Protein AF-A0AAD1S8K6-F1 (afdb_monomer_lite)

pLDDT: mean 75.25, std 12.51, range [47.38, 90.5]

Structure (mmCIF, N/CA/C/O backbone):
data_AF-A0AAD1S8K6-F1
#
_entry.id   AF-A0AAD1S8K6-F1
#
loop_
_atom_site.group_PDB
_atom_site.id
_atom_site.type_symbol
_atom_site.label_atom_id
_atom_site.label_alt_id
_atom_site.label_comp_id
_atom_site.label_asym_id
_atom_site.label_entity_id
_atom_site.label_seq_id
_atom_site.pdbx_PDB_ins_code
_atom_site.Cartn_x
_atom_site.Cartn_y
_atom_site.Cartn_z
_atom_site.occupancy
_atom_site.B_iso_or_equiv
_atom_site.auth_seq_id
_atom_site.auth_comp_id
_atom_site.auth_asym_id
_atom_site.auth_atom_id
_atom_site.pdbx_PDB_model_num
ATOM 1 N N . ASN A 1 1 ? 13.785 -4.897 36.223 1.00 47.38 1 ASN A N 1
ATOM 2 C CA . ASN A 1 1 ? 13.805 -4.303 34.868 1.00 47.38 1 ASN A CA 1
ATOM 3 C C . ASN A 1 1 ? 13.255 -5.323 33.888 1.00 47.38 1 ASN A C 1
ATOM 5 O O . ASN A 1 1 ? 13.987 -6.219 33.501 1.00 47.38 1 ASN A O 1
ATOM 9 N N . ASN A 1 2 ? 11.953 -5.268 33.599 1.00 55.69 2 ASN A N 1
ATOM 10 C CA . ASN A 1 2 ? 11.286 -6.145 32.633 1.00 55.69 2 ASN A CA 1
ATOM 11 C C . ASN A 1 2 ? 11.252 -5.406 31.281 1.00 55.69 2 ASN A C 1
ATOM 13 O O . ASN A 1 2 ? 10.467 -4.470 31.165 1.00 55.69 2 ASN A O 1
ATOM 17 N N . PRO A 1 3 ? 12.099 -5.739 30.291 1.00 55.22 3 PRO A N 1
ATOM 18 C CA . PRO A 1 3 ? 12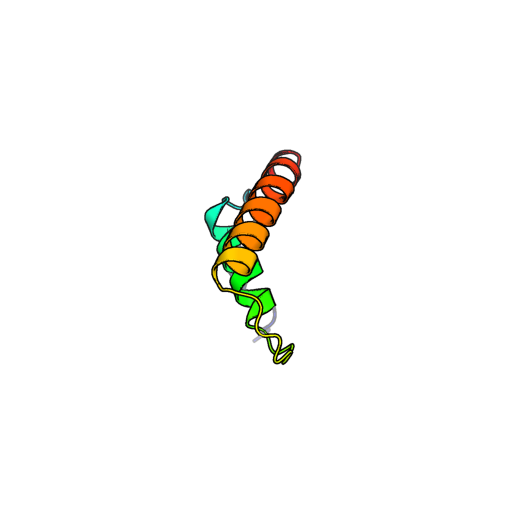.267 -4.936 29.075 1.00 55.22 3 PRO A CA 1
ATOM 19 C C . PRO A 1 3 ? 11.180 -5.208 28.015 1.00 55.22 3 PRO A C 1
ATOM 21 O O . PRO A 1 3 ? 11.393 -4.955 26.838 1.00 55.22 3 PRO A O 1
ATOM 24 N N . ALA A 1 4 ? 10.041 -5.784 28.407 1.00 62.03 4 ALA A N 1
ATOM 25 C CA . ALA A 1 4 ? 9.077 -6.396 27.489 1.00 62.03 4 ALA A CA 1
ATOM 26 C C . ALA A 1 4 ? 7.677 -5.757 27.523 1.00 62.03 4 ALA A C 1
ATOM 28 O O . ALA A 1 4 ? 6.724 -6.363 27.047 1.00 62.03 4 ALA A O 1
ATOM 29 N N . ASN A 1 5 ? 7.532 -4.569 28.115 1.00 60.28 5 ASN A N 1
ATOM 30 C CA . ASN A 1 5 ? 6.251 -3.857 28.175 1.00 60.28 5 ASN A CA 1
ATOM 31 C C . ASN A 1 5 ? 6.436 -2.353 27.935 1.00 60.28 5 ASN A C 1
ATOM 33 O O . ASN A 1 5 ? 5.923 -1.512 28.668 1.00 60.28 5 ASN A O 1
ATOM 37 N N . GLU A 1 6 ? 7.262 -2.015 26.948 1.00 64.88 6 GLU A N 1
ATOM 38 C CA . GLU A 1 6 ? 7.154 -0.708 26.317 1.00 64.88 6 GLU A CA 1
ATOM 39 C C . GLU A 1 6 ? 6.032 -0.838 25.292 1.00 64.88 6 GLU A C 1
ATOM 41 O O . GLU A 1 6 ? 6.235 -1.401 24.214 1.00 64.88 6 GLU A O 1
ATOM 46 N N . ASP A 1 7 ? 4.838 -0.368 25.658 1.00 70.06 7 ASP A N 1
ATOM 47 C CA . ASP A 1 7 ? 3.784 -0.063 24.696 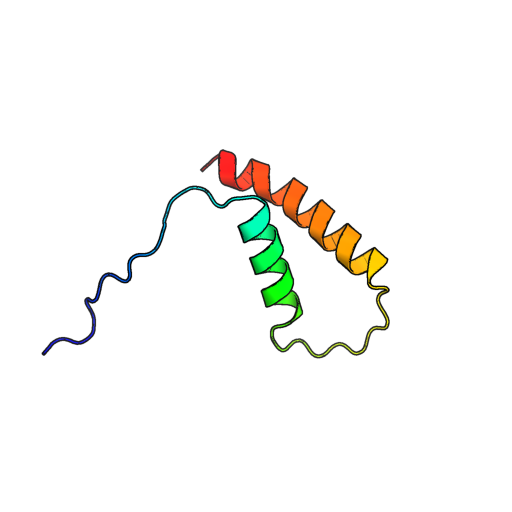1.00 70.06 7 ASP A CA 1
ATOM 48 C C . ASP A 1 7 ? 4.353 0.985 23.734 1.00 70.06 7 ASP A C 1
ATOM 50 O O . ASP A 1 7 ? 4.276 2.197 23.954 1.00 70.06 7 ASP A O 1
ATOM 54 N N . LEU A 1 8 ? 5.007 0.505 22.674 1.00 74.12 8 LEU A N 1
ATOM 55 C CA . LEU A 1 8 ? 5.377 1.334 21.545 1.00 74.12 8 LEU A CA 1
ATOM 56 C C . LEU A 1 8 ? 4.083 2.015 21.088 1.00 74.12 8 LEU A C 1
ATOM 58 O O . LEU A 1 8 ? 3.073 1.324 20.932 1.00 74.12 8 LEU A O 1
ATOM 62 N N . PRO A 1 9 ? 4.074 3.341 20.880 1.00 75.31 9 PRO A N 1
ATOM 63 C CA . PRO A 1 9 ? 2.891 4.037 20.401 1.00 75.31 9 PRO A CA 1
ATOM 64 C C . PRO A 1 9 ? 2.605 3.600 18.957 1.00 75.31 9 PRO A C 1
ATOM 66 O O . PRO A 1 9 ? 3.036 4.231 17.993 1.00 75.31 9 PRO A O 1
ATOM 69 N N . ILE A 1 10 ? 1.912 2.471 18.810 1.00 80.25 10 ILE A N 1
ATOM 70 C CA . ILE A 1 10 ? 1.470 1.919 17.537 1.00 80.25 10 ILE A CA 1
ATOM 71 C C . ILE A 1 10 ? 0.101 2.516 17.245 1.00 80.25 10 ILE A C 1
ATOM 73 O O . ILE A 1 10 ? -0.846 2.383 18.020 1.00 80.25 10 ILE A O 1
ATOM 77 N N . ASN A 1 11 ? -0.005 3.191 16.105 1.00 81.81 11 ASN A N 1
ATOM 78 C CA . ASN A 1 11 ? -1.282 3.676 15.617 1.00 81.81 11 ASN A CA 1
ATOM 79 C C . ASN A 1 11 ? -2.104 2.495 15.075 1.00 81.81 11 ASN A C 1
ATOM 81 O O . ASN A 1 11 ? -1.818 1.987 13.994 1.00 81.81 11 ASN A O 1
ATOM 85 N N . CYS A 1 12 ? -3.131 2.084 15.819 1.00 82.38 12 CYS A N 1
ATOM 86 C CA . CYS A 1 12 ? -4.100 1.063 15.398 1.00 82.38 12 CYS A CA 1
ATOM 87 C C . CYS A 1 12 ? -5.294 1.646 14.618 1.00 82.38 12 CYS A C 1
ATOM 89 O O . CYS A 1 12 ? -6.273 0.944 14.368 1.00 82.38 12 CYS A O 1
ATOM 91 N N . GLY A 1 13 ? -5.254 2.938 14.281 1.00 86.19 13 GLY A N 1
ATOM 92 C CA . GLY A 1 13 ? -6.254 3.589 13.447 1.00 86.19 13 GLY A CA 1
ATOM 93 C C . GLY A 1 13 ? -6.235 3.087 12.003 1.00 86.19 13 GLY A C 1
ATOM 94 O O . GLY A 1 13 ? -5.354 2.340 11.577 1.00 86.19 13 GLY A O 1
ATOM 95 N N . LYS A 1 14 ? -7.230 3.521 11.226 1.00 86.88 14 LYS A N 1
ATOM 96 C CA . LYS A 1 14 ? -7.341 3.138 9.816 1.00 86.88 14 LYS A CA 1
ATOM 97 C C . LYS A 1 14 ? -6.138 3.662 9.024 1.00 86.88 14 LYS A C 1
ATOM 99 O O . LYS A 1 14 ? -5.848 4.857 9.11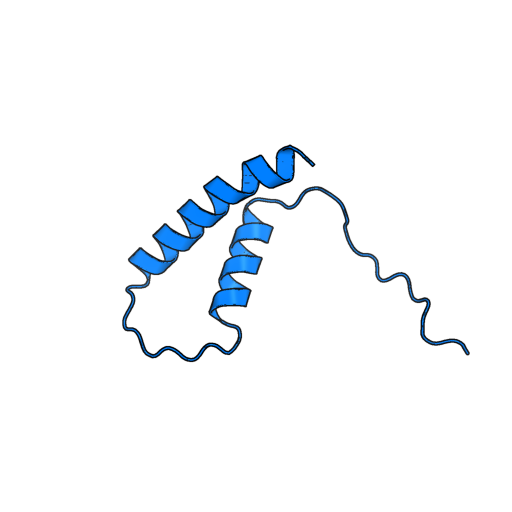6 1.00 86.88 14 LYS A O 1
ATOM 104 N N . PRO A 1 15 ? -5.476 2.817 8.218 1.00 88.00 15 PRO A N 1
ATOM 105 C CA . PRO A 1 15 ? -4.368 3.255 7.389 1.00 88.00 15 PRO A CA 1
ATOM 106 C C . PRO A 1 15 ? -4.854 4.168 6.259 1.00 88.00 15 PRO A C 1
ATOM 108 O O . PRO A 1 15 ? -5.882 3.942 5.615 1.00 88.00 15 PRO A O 1
ATOM 111 N N . THR A 1 16 ? -4.074 5.200 5.978 1.00 90.38 16 THR A N 1
ATOM 112 C CA . THR A 1 16 ? -4.270 6.107 4.850 1.00 90.38 16 THR A CA 1
ATOM 113 C C . THR A 1 16 ? -3.803 5.467 3.540 1.00 90.38 16 THR A C 1
ATOM 115 O O . THR A 1 16 ? -2.959 4.568 3.504 1.00 90.38 16 THR A O 1
ATOM 118 N N . ARG A 1 17 ? -4.297 5.982 2.408 1.00 88.06 17 ARG A N 1
ATOM 119 C CA . ARG A 1 17 ? -3.851 5.550 1.068 1.00 88.06 17 ARG A CA 1
ATOM 120 C C . ARG A 1 17 ? -2.343 5.716 0.872 1.00 88.06 17 ARG A C 1
ATOM 122 O O . ARG A 1 17 ? -1.721 4.920 0.172 1.00 88.06 17 ARG A O 1
ATOM 129 N N . GLU A 1 18 ? -1.756 6.748 1.470 1.00 87.88 18 GLU A N 1
ATOM 130 C CA . GLU A 1 18 ? -0.318 7.000 1.398 1.00 87.88 18 GLU A CA 1
ATOM 131 C C . GLU A 1 18 ? 0.489 5.992 2.215 1.00 87.88 18 GLU A C 1
ATOM 133 O O . GLU A 1 18 ? 1.511 5.512 1.730 1.00 87.88 18 GLU A O 1
ATOM 138 N N . GLU A 1 19 ? 0.022 5.625 3.410 1.00 88.62 19 GLU A N 1
ATOM 139 C CA . GLU A 1 19 ? 0.650 4.586 4.235 1.00 88.62 19 GLU A CA 1
ATOM 140 C C . GLU A 1 19 ? 0.612 3.227 3.539 1.00 88.62 19 GLU A C 1
ATOM 142 O O . GLU A 1 19 ? 1.636 2.550 3.477 1.00 88.62 19 GLU A O 1
ATOM 147 N N . ILE A 1 20 ? -0.515 2.871 2.916 1.00 88.00 20 ILE A N 1
ATOM 148 C CA . ILE A 1 20 ? -0.642 1.644 2.116 1.00 88.00 20 ILE A CA 1
ATOM 149 C C . ILE A 1 20 ? 0.363 1.656 0.954 1.00 88.00 20 ILE A C 1
ATOM 151 O O . ILE A 1 20 ? 1.111 0.699 0.763 1.00 88.00 20 ILE A O 1
ATOM 155 N N . ARG A 1 21 ? 0.447 2.759 0.196 1.00 87.94 21 ARG A N 1
ATOM 156 C CA . ARG A 1 21 ? 1.408 2.896 -0.917 1.00 87.94 21 ARG A CA 1
ATOM 157 C C . ARG A 1 21 ? 2.862 2.820 -0.443 1.00 87.94 21 ARG A C 1
ATOM 159 O O . ARG A 1 21 ? 3.681 2.169 -1.097 1.00 87.94 21 ARG A O 1
ATOM 166 N N . LYS A 1 22 ? 3.191 3.460 0.683 1.00 86.12 22 LYS A N 1
ATOM 167 C CA . LYS A 1 22 ? 4.528 3.399 1.294 1.00 86.12 22 LYS A CA 1
ATOM 168 C C . LYS A 1 22 ? 4.859 1.979 1.744 1.00 86.12 22 LYS A C 1
ATOM 170 O O . LYS A 1 22 ? 5.943 1.504 1.424 1.00 86.12 22 LYS A O 1
ATOM 175 N N . ALA A 1 23 ? 3.929 1.284 2.397 1.00 85.94 23 ALA A N 1
ATOM 176 C CA . ALA A 1 23 ? 4.106 -0.102 2.817 1.00 85.94 23 ALA A CA 1
ATOM 177 C C . ALA A 1 23 ? 4.354 -1.031 1.620 1.00 85.94 23 ALA A C 1
ATOM 179 O O . ALA A 1 23 ? 5.336 -1.768 1.630 1.00 85.94 23 ALA A O 1
ATOM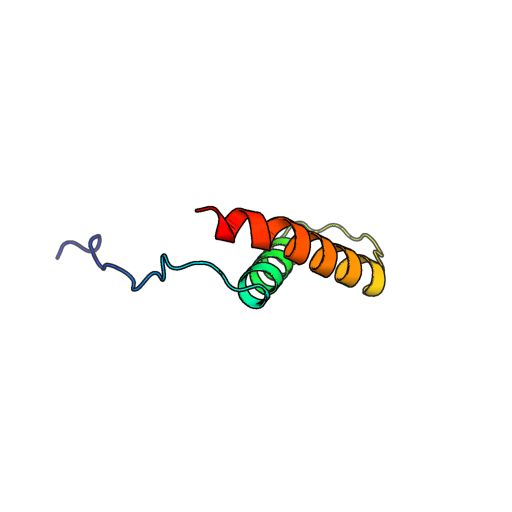 180 N N . ILE A 1 24 ? 3.559 -0.931 0.546 1.00 85.19 24 ILE A N 1
ATOM 181 C CA . ILE A 1 24 ? 3.771 -1.721 -0.682 1.00 85.19 24 ILE A CA 1
ATOM 182 C C . ILE A 1 24 ? 5.142 -1.412 -1.299 1.00 85.19 24 ILE A C 1
ATOM 184 O O . ILE A 1 24 ? 5.866 -2.322 -1.694 1.00 85.19 24 ILE A O 1
ATOM 188 N N . THR A 1 25 ? 5.538 -0.136 -1.350 1.00 82.50 25 THR A N 1
ATOM 189 C CA . THR A 1 25 ? 6.860 0.263 -1.864 1.00 82.50 25 THR A CA 1
ATOM 190 C C . THR A 1 25 ? 7.990 -0.330 -1.015 1.00 82.50 25 THR A C 1
ATOM 192 O O . THR A 1 25 ? 8.955 -0.862 -1.559 1.00 82.50 25 THR A O 1
ATOM 195 N N . MET A 1 26 ? 7.861 -0.301 0.315 1.00 79.69 26 MET A N 1
ATOM 196 C CA . MET A 1 26 ? 8.829 -0.916 1.229 1.00 79.69 26 MET A CA 1
ATOM 197 C C . MET A 1 26 ? 8.879 -2.441 1.082 1.00 79.69 26 MET A C 1
ATOM 199 O O . MET A 1 26 ? 9.971 -2.998 1.062 1.00 79.69 26 MET A O 1
ATOM 203 N N . MET A 1 27 ? 7.735 -3.112 0.915 1.00 78.94 27 MET A N 1
ATOM 204 C CA . MET A 1 27 ? 7.673 -4.559 0.669 1.00 78.94 27 MET A CA 1
ATOM 205 C C . MET A 1 27 ? 8.385 -4.948 -0.629 1.00 78.94 27 MET A C 1
ATOM 207 O O . MET A 1 27 ? 9.102 -5.942 -0.658 1.00 78.94 27 MET A O 1
ATOM 211 N N . LYS A 1 28 ? 8.238 -4.143 -1.687 1.00 73.56 28 LYS A N 1
ATOM 212 C CA . LYS A 1 28 ? 8.915 -4.367 -2.975 1.00 73.56 28 LYS A CA 1
ATOM 213 C C . LYS A 1 28 ? 10.426 -4.109 -2.897 1.00 73.56 28 LYS A C 1
ATOM 215 O O . LYS A 1 28 ? 11.187 -4.780 -3.583 1.00 73.56 28 LYS A O 1
ATOM 220 N N . ASN A 1 29 ? 10.863 -3.197 -2.027 1.00 70.38 29 ASN A N 1
ATOM 221 C CA . ASN A 1 29 ? 12.283 -2.918 -1.772 1.00 70.38 29 ASN A CA 1
ATOM 222 C C . ASN A 1 29 ? 12.917 -3.868 -0.732 1.00 70.38 29 ASN A C 1
ATOM 224 O O . ASN A 1 29 ? 14.139 -3.904 -0.574 1.00 70.38 29 ASN A O 1
ATOM 228 N N . GLY A 1 30 ? 12.105 -4.648 -0.015 1.00 63.59 30 GLY A N 1
ATOM 229 C CA . GLY A 1 30 ? 12.537 -5.619 0.984 1.00 63.59 30 GLY A CA 1
ATOM 230 C C . GLY A 1 30 ? 13.049 -6.911 0.353 1.00 63.59 30 GLY A C 1
ATOM 231 O O . GLY A 1 30 ? 12.315 -7.882 0.262 1.00 63.59 30 GLY A O 1
ATOM 232 N N . LYS A 1 31 ? 14.322 -6.934 -0.060 1.00 60.59 31 LYS A N 1
ATOM 233 C CA . LYS A 1 31 ? 15.156 -8.143 -0.271 1.00 60.59 31 LYS A CA 1
ATOM 234 C C . LYS A 1 31 ? 14.554 -9.338 -1.047 1.00 60.59 31 LYS A C 1
ATOM 236 O O . LYS A 1 31 ? 15.073 -10.444 -0.932 1.00 60.59 31 LYS A O 1
ATOM 241 N N . ALA A 1 32 ? 13.568 -9.140 -1.914 1.00 54.00 32 ALA A N 1
ATOM 242 C CA . ALA A 1 32 ? 13.308 -10.051 -3.024 1.00 54.00 32 ALA A CA 1
ATOM 243 C C . ALA A 1 32 ? 14.053 -9.502 -4.242 1.00 54.00 32 ALA A C 1
ATOM 245 O O . ALA A 1 32 ? 13.509 -8.734 -5.031 1.00 54.00 32 ALA A O 1
ATOM 246 N N . ALA A 1 33 ? 15.342 -9.834 -4.347 1.00 52.88 33 ALA A N 1
ATOM 247 C CA . ALA A 1 33 ? 16.130 -9.539 -5.534 1.00 52.88 33 ALA A CA 1
ATOM 248 C C . ALA A 1 33 ? 15.490 -10.262 -6.721 1.00 52.88 33 ALA A C 1
ATOM 250 O O . ALA A 1 33 ? 15.676 -11.466 -6.893 1.00 52.88 33 ALA A O 1
ATOM 251 N N . ARG A 1 34 ? 14.719 -9.536 -7.526 1.00 50.81 34 ARG A N 1
ATOM 252 C CA . ARG A 1 34 ? 14.364 -9.997 -8.855 1.00 50.81 34 ARG A CA 1
ATOM 253 C C . ARG A 1 34 ? 14.823 -8.940 -9.859 1.00 50.81 34 ARG A C 1
ATOM 255 O O . ARG A 1 34 ? 14.365 -7.803 -9.768 1.00 50.81 34 ARG A O 1
ATOM 262 N N . PRO A 1 35 ? 15.769 -9.279 -10.748 1.00 56.72 35 PRO A N 1
ATOM 263 C CA . PRO A 1 35 ? 16.362 -8.367 -11.717 1.00 56.72 35 PRO A CA 1
ATOM 264 C C . PRO A 1 35 ? 15.429 -8.209 -12.920 1.00 56.72 35 PRO A C 1
ATOM 266 O O . PRO A 1 35 ? 15.855 -8.342 -14.061 1.00 56.72 35 PRO A O 1
ATOM 269 N N . ASP A 1 36 ? 14.137 -8.022 -12.674 1.00 58.38 36 ASP A N 1
ATOM 270 C CA . ASP A 1 36 ? 13.186 -7.912 -13.764 1.00 58.38 36 ASP A CA 1
ATOM 271 C C . ASP A 1 36 ? 13.042 -6.427 -14.071 1.00 58.38 36 ASP A C 1
ATOM 273 O O . ASP A 1 36 ? 12.623 -5.650 -13.210 1.00 58.38 36 ASP A O 1
ATOM 277 N N . ASP A 1 37 ? 13.410 -6.066 -15.301 1.00 62.41 37 ASP A N 1
ATOM 278 C CA . ASP A 1 37 ? 13.234 -4.783 -15.992 1.00 62.41 37 ASP A CA 1
ATOM 279 C C . ASP A 1 37 ? 11.755 -4.344 -16.074 1.00 62.41 37 ASP A C 1
ATOM 281 O O . ASP A 1 37 ? 11.259 -3.921 -17.119 1.00 62.41 37 ASP A O 1
ATOM 285 N N . ILE A 1 38 ? 10.992 -4.470 -14.986 1.00 66.31 38 ILE A N 1
ATOM 286 C CA . ILE A 1 38 ? 9.623 -3.985 -14.904 1.00 66.31 38 ILE A CA 1
ATOM 287 C C . ILE A 1 38 ? 9.712 -2.458 -14.957 1.00 66.31 38 ILE A C 1
ATOM 289 O O . ILE A 1 38 ? 10.267 -1.852 -14.033 1.00 66.31 38 ILE A O 1
ATOM 293 N N . PRO A 1 39 ? 9.157 -1.818 -16.003 1.00 61.53 39 PRO A N 1
ATOM 294 C CA . PRO A 1 39 ? 9.224 -0.375 -16.148 1.00 61.53 39 PRO A CA 1
ATOM 295 C C . PRO A 1 39 ? 8.665 0.307 -14.901 1.00 61.53 39 PRO A C 1
ATOM 297 O O . PRO A 1 39 ? 7.671 -0.150 -14.320 1.00 61.53 39 PRO A O 1
ATOM 300 N N . ALA A 1 40 ? 9.260 1.429 -14.500 1.00 61.84 40 ALA A N 1
ATOM 301 C CA . ALA A 1 40 ? 8.790 2.208 -13.357 1.00 61.84 40 ALA A CA 1
ATOM 302 C C . ALA A 1 40 ? 7.295 2.568 -13.486 1.00 61.84 40 ALA A C 1
ATOM 304 O O . ALA A 1 40 ? 6.585 2.687 -12.490 1.00 61.84 40 ALA A O 1
ATOM 305 N N . GLU A 1 41 ? 6.798 2.695 -14.715 1.00 65.75 41 GLU A N 1
ATOM 306 C CA . GLU A 1 41 ? 5.404 2.915 -15.090 1.00 65.75 41 GLU A CA 1
ATOM 307 C C . GLU A 1 41 ? 4.504 1.736 -14.693 1.00 65.75 41 GLU A C 1
ATOM 309 O O . GLU A 1 41 ? 3.445 1.947 -14.098 1.00 65.75 41 GLU A O 1
ATOM 314 N N . ALA A 1 42 ? 4.939 0.499 -14.951 1.00 65.25 42 ALA A N 1
ATOM 315 C CA . ALA A 1 42 ? 4.214 -0.707 -14.560 1.00 65.25 42 ALA A CA 1
ATOM 316 C C . ALA A 1 42 ? 4.220 -0.890 -13.033 1.00 65.25 42 ALA A C 1
ATOM 318 O O . ALA A 1 42 ? 3.198 -1.248 -12.448 1.00 65.25 42 ALA A O 1
ATOM 319 N N . LEU A 1 43 ? 5.324 -0.538 -12.360 1.00 66.88 43 LEU A N 1
ATOM 320 C CA . LEU A 1 43 ? 5.399 -0.535 -10.894 1.00 66.88 43 LEU A CA 1
ATOM 321 C C . LEU A 1 43 ? 4.476 0.520 -10.264 1.00 66.88 43 LEU A C 1
ATOM 323 O O . LEU A 1 43 ? 3.838 0.237 -9.250 1.00 66.88 43 LEU A O 1
ATOM 327 N N . LYS A 1 44 ? 4.378 1.718 -10.857 1.00 68.62 44 LYS A N 1
ATOM 328 C CA . LYS A 1 44 ? 3.463 2.790 -10.420 1.00 68.62 44 LYS A CA 1
ATOM 329 C C . LYS A 1 44 ? 1.997 2.404 -10.614 1.00 68.62 44 LYS A C 1
ATOM 331 O O . LYS A 1 44 ? 1.178 2.702 -9.744 1.00 68.62 44 LYS A O 1
ATOM 336 N N . ALA A 1 45 ? 1.665 1.749 -11.727 1.00 72.06 45 ALA A N 1
ATOM 337 C CA . ALA A 1 45 ? 0.318 1.247 -11.985 1.00 72.06 45 ALA A CA 1
ATOM 338 C C . ALA A 1 45 ? -0.074 0.159 -10.973 1.00 72.06 45 ALA A C 1
ATOM 340 O O . ALA A 1 45 ? -1.149 0.239 -10.386 1.00 72.06 45 ALA A O 1
ATOM 341 N N . ASP A 1 46 ? 0.824 -0.788 -10.700 1.00 78.62 46 ASP A N 1
ATOM 342 C CA . ASP A 1 46 ? 0.651 -1.830 -9.683 1.00 78.62 46 ASP A CA 1
ATOM 343 C C . ASP A 1 46 ? 0.474 -1.245 -8.269 1.00 78.62 46 ASP A C 1
ATOM 345 O O . ASP A 1 46 ? -0.451 -1.615 -7.549 1.00 78.62 46 ASP A O 1
ATOM 349 N N . LEU A 1 47 ? 1.286 -0.247 -7.900 1.00 82.25 47 LEU A N 1
ATOM 350 C CA . LEU A 1 47 ? 1.172 0.479 -6.629 1.00 82.25 47 LEU A CA 1
ATOM 351 C C . LEU A 1 47 ? -0.164 1.215 -6.487 1.00 82.25 47 LEU A C 1
ATOM 353 O O . LEU A 1 47 ? -0.786 1.175 -5.424 1.00 82.25 47 LEU A O 1
ATOM 357 N N . LYS A 1 48 ? -0.605 1.903 -7.548 1.00 84.19 48 LYS A N 1
ATOM 358 C CA . LYS A 1 48 ? -1.883 2.619 -7.555 1.00 84.19 48 LYS A CA 1
ATOM 359 C C . LYS A 1 48 ? -3.034 1.627 -7.429 1.00 84.19 48 LYS A C 1
ATOM 361 O O . LYS A 1 48 ? -3.825 1.766 -6.507 1.00 84.19 48 LYS A O 1
ATOM 366 N N . SER A 1 49 ? -3.090 0.616 -8.290 1.00 85.00 49 SER A N 1
ATOM 367 C CA . SER A 1 49 ? -4.146 -0.401 -8.282 1.00 85.00 49 SER A CA 1
ATOM 368 C C . SER A 1 49 ? -4.210 -1.148 -6.950 1.00 85.00 49 SER A C 1
ATOM 370 O O . SER A 1 49 ? -5.287 -1.276 -6.377 1.00 85.00 49 SER A O 1
ATOM 372 N N . SER A 1 50 ? -3.064 -1.559 -6.404 1.00 85.88 50 SER A N 1
ATOM 373 C CA . SER A 1 50 ? -2.984 -2.216 -5.095 1.00 85.88 50 SER A CA 1
ATOM 374 C C . SER A 1 50 ? -3.459 -1.301 -3.964 1.00 85.88 50 SER A C 1
ATOM 376 O O . SER A 1 50 ? -4.233 -1.729 -3.114 1.00 85.88 50 SER A O 1
ATOM 378 N N . GLY A 1 51 ? -3.072 -0.022 -3.972 1.00 87.56 51 GLY A N 1
ATOM 379 C CA . GLY A 1 51 ? -3.549 0.952 -2.988 1.00 87.56 51 GLY A CA 1
ATOM 380 C C . GLY A 1 51 ? -5.058 1.211 -3.069 1.00 87.56 51 GLY A C 1
ATOM 381 O O . GLY A 1 51 ? -5.722 1.270 -2.037 1.00 87.56 51 GLY A O 1
ATOM 382 N N . GLU A 1 52 ? -5.607 1.330 -4.280 1.00 88.50 52 GLU A N 1
ATOM 383 C CA . GLU A 1 52 ? -7.044 1.540 -4.507 1.00 88.50 52 GLU A CA 1
ATOM 384 C C . GLU A 1 52 ? -7.886 0.310 -4.132 1.00 88.50 52 GLU A C 1
ATOM 386 O O . GLU A 1 52 ? -8.989 0.472 -3.619 1.00 88.50 52 GLU A O 1
ATOM 391 N N . MET A 1 53 ? -7.372 -0.908 -4.343 1.00 89.38 53 MET A N 1
ATOM 392 C CA . MET A 1 53 ? -8.053 -2.145 -3.941 1.00 89.38 53 MET A CA 1
ATOM 393 C C . MET A 1 53 ? -8.009 -2.376 -2.427 1.00 89.38 53 MET A C 1
ATOM 395 O O . MET A 1 53 ? -8.995 -2.828 -1.851 1.00 89.38 53 MET A O 1
ATOM 399 N N . LEU A 1 54 ? -6.884 -2.069 -1.773 1.00 89.38 54 LEU A N 1
ATOM 400 C CA . LEU A 1 54 ? -6.697 -2.320 -0.341 1.00 89.38 54 LEU A CA 1
ATOM 401 C C . LEU A 1 54 ? -7.403 -1.291 0.548 1.00 89.38 54 LEU A C 1
ATOM 403 O O . LEU A 1 54 ? -7.938 -1.653 1.592 1.00 89.38 54 LEU A O 1
ATOM 407 N N . TYR A 1 55 ? -7.440 -0.019 0.144 1.00 89.94 55 TYR A N 1
ATOM 408 C CA . TYR A 1 55 ? -8.064 1.048 0.930 1.00 89.94 55 TYR A CA 1
ATOM 409 C C . TYR A 1 55 ? -9.510 0.750 1.390 1.00 89.94 55 TYR A C 1
ATOM 411 O O . TYR A 1 55 ? -9.754 0.806 2.595 1.00 89.94 55 TYR A O 1
ATOM 419 N N . PRO A 1 56 ? -10.458 0.354 0.515 1.00 90.50 56 PRO A N 1
ATOM 420 C CA . PRO A 1 56 ? -11.823 0.036 0.941 1.00 90.50 56 PRO A CA 1
ATOM 421 C C . PRO A 1 56 ? -11.919 -1.226 1.816 1.00 90.50 56 PRO A C 1
ATOM 423 O O . PRO A 1 56 ? -12.935 -1.429 2.477 1.00 90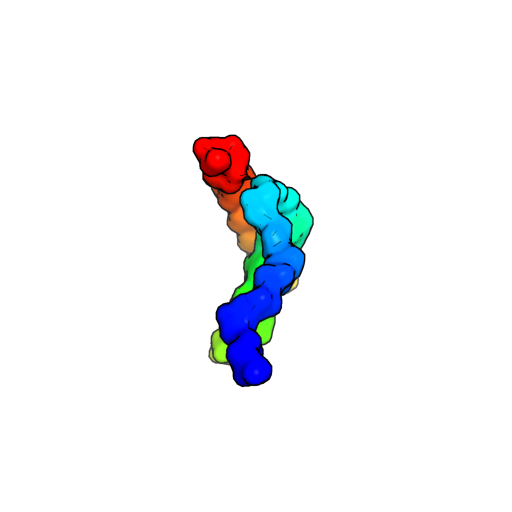.50 56 PRO A O 1
ATOM 426 N N . LEU A 1 57 ? -10.899 -2.095 1.832 1.00 89.19 57 LEU A N 1
ATOM 427 C CA . LEU A 1 57 ? -10.850 -3.238 2.750 1.00 89.19 57 LEU A CA 1
ATOM 428 C C . LEU A 1 57 ? -10.501 -2.781 4.166 1.00 89.19 57 LEU A C 1
ATOM 430 O O . LEU A 1 57 ? -11.113 -3.249 5.119 1.00 89.19 57 LEU A O 1
ATOM 434 N N . PHE A 1 58 ? -9.583 -1.821 4.287 1.00 86.25 58 PHE A N 1
ATOM 435 C CA . PHE A 1 58 ? -9.227 -1.200 5.561 1.00 86.25 58 PHE A CA 1
ATOM 436 C C . PHE A 1 58 ? -10.309 -0.252 6.102 1.00 86.25 58 PHE A C 1
ATOM 438 O O . PHE A 1 58 ? -10.375 -0.030 7.306 1.00 86.25 58 PHE A O 1
ATOM 445 N N . GLU A 1 59 ? -11.190 0.281 5.249 1.00 83.94 59 GLU A N 1
ATOM 446 C CA . GLU A 1 59 ? -12.348 1.067 5.699 1.00 83.94 59 GLU A CA 1
ATOM 447 C C . GLU A 1 59 ? -13.413 0.234 6.422 1.00 83.94 59 GLU A C 1
ATOM 449 O O . GLU A 1 59 ? -14.142 0.781 7.251 1.00 83.94 59 GLU A O 1
ATOM 454 N N . LYS A 1 60 ? -13.519 -1.061 6.104 1.00 79.31 60 LYS A N 1
ATOM 455 C CA . LYS A 1 60 ? -14.557 -1.963 6.634 1.00 79.31 60 LYS A CA 1
ATOM 456 C C . LYS A 1 60 ? -14.222 -2.580 7.993 1.00 79.31 60 LYS A C 1
ATOM 458 O O . LYS A 1 60 ? -15.085 -3.238 8.569 1.00 79.31 60 LYS A O 1
ATOM 463 N N . ILE A 1 61 ? -12.992 -2.393 8.458 1.00 69.31 61 ILE A N 1
ATOM 464 C CA . ILE A 1 61 ? -12.490 -2.813 9.771 1.00 69.31 61 ILE A CA 1
ATOM 465 C C . ILE A 1 61 ? -12.660 -1.653 10.757 1.00 69.31 61 ILE A C 1
ATOM 467 O O . ILE A 1 61 ? -12.924 -1.942 11.93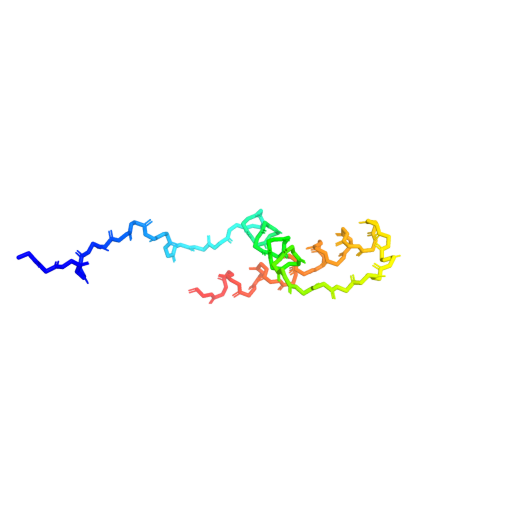9 1.00 69.31 61 ILE A O 1
#

Sequence (61 aa):
NNPANEDLPINCGKPTREEIRKAITMMKNGKAARPDDIPAEALKADLKSSGEMLYPLFEKI

Foldseek 3Di:
DPPPPPPDPDPPDQDDLVNQLVVVVVVVVPPPDDPDPCDVVNVVVVSNVSSVVVRVVSVVD

Secondary structure (DSSP, 8-state):
--TT--------SPPPHHHHHHHHHHHHHSS--------HHHHHHHHHHHHHHHHHHHHT-

Organism: Pelobates cultripes (NCBI:txid61616)

Radius of gyration: 15.93 Å; chains: 1; bounding box: 31×17×51 Å